Protein AF-A0A536VC78-F1 (afdb_monomer)

Secondary structure (DSSP, 8-state):
-PPP--PPPHHHHHHHHHHHHHHHHHHHHHHHHHHHHHHHHHHHHHHHHHHHHHHHHHHHHSS--

Solvent-accessible surface area (backbone atoms only — not comparable to full-atom values): 3855 Å² total; per-residue (Å²): 133,84,80,77,82,82,73,86,53,72,67,61,51,52,52,53,51,51,53,51,50,58,50,48,69,55,49,52,58,53,51,51,53,50,53,51,50,53,54,49,53,52,51,50,52,55,49,51,54,52,51,49,54,48,52,53,42,25,73,74,66,79,42,78,126

Foldseek 3Di:
DDPPPDDDDPVVVVVVVVVVVVCCVPVVVVVVVVVVVVVVVVVVVVVVVVVVVQVVVCVVPVDGD

Radius of gyration: 27.86 Å; Cα contacts (8 Å, |Δi|>4): 10; chains: 1; bounding box: 74×15×60 Å

pLDDT: mean 90.87, std 9.44, range [54.34, 97.75]

Sequence (65 aa):
MKRLQQGFTLIELMIVVAIVGILAAIALPAYQDYVIRSKMS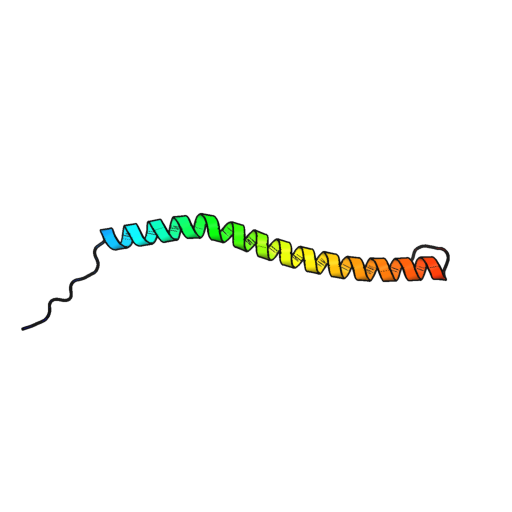EAIAAIAACKTSVAEYSSSHTAYP

Mean predicted aligned error: 8.08 Å

Structure (mmCIF, N/CA/C/O backbone):
data_AF-A0A536VC78-F1
#
_entry.id   AF-A0A536VC78-F1
#
loop_
_atom_site.group_PDB
_atom_site.id
_atom_site.type_symbol
_atom_site.label_atom_id
_atom_site.label_alt_id
_atom_site.label_comp_id
_atom_site.label_asym_id
_atom_site.label_entity_id
_atom_site.label_seq_id
_atom_site.pdbx_PDB_ins_code
_atom_site.Cartn_x
_atom_site.Cartn_y
_atom_site.Cartn_z
_atom_site.occupancy
_atom_site.B_iso_or_equiv
_atom_site.auth_seq_id
_atom_site.auth_comp_id
_atom_site.auth_asym_id
_atom_site.auth_atom_id
_atom_site.pdbx_PDB_model_num
ATOM 1 N N . MET A 1 1 ? -45.495 -10.088 22.315 1.00 54.34 1 MET A N 1
ATOM 2 C CA . MET A 1 1 ? -44.239 -9.663 22.975 1.00 54.34 1 MET A CA 1
ATOM 3 C C . MET A 1 1 ? -43.386 -8.913 21.960 1.00 54.34 1 MET A C 1
ATOM 5 O O . MET A 1 1 ? -43.019 -9.503 20.952 1.00 54.34 1 MET A O 1
ATOM 9 N N . LYS A 1 2 ? -43.139 -7.612 22.159 1.00 61.59 2 LYS 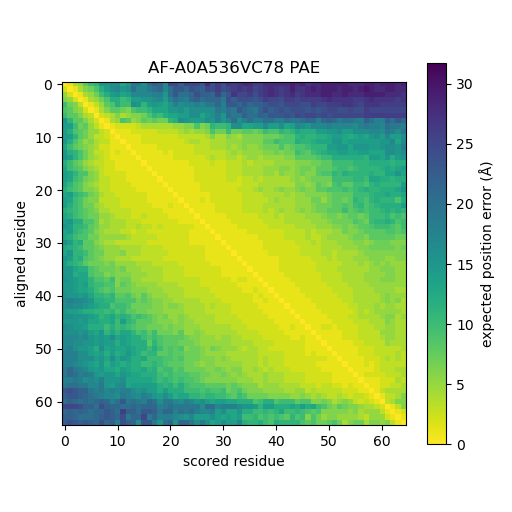A N 1
ATOM 10 C CA . LYS A 1 2 ? -42.216 -6.837 21.310 1.00 61.59 2 LYS A CA 1
ATOM 11 C C . LYS A 1 2 ? -40.791 -7.300 21.621 1.00 61.59 2 LYS A C 1
ATOM 13 O O . LYS A 1 2 ? -40.376 -7.216 22.772 1.00 61.59 2 LYS A O 1
ATOM 18 N N . ARG A 1 3 ? -40.061 -7.805 20.623 1.00 70.12 3 ARG A N 1
ATOM 19 C CA . ARG A 1 3 ? -38.619 -8.049 20.760 1.00 70.12 3 ARG A CA 1
ATOM 20 C C . ARG A 1 3 ? -37.944 -6.689 20.939 1.00 70.12 3 ARG A C 1
ATOM 22 O O . ARG A 1 3 ? -38.052 -5.851 20.048 1.00 70.12 3 ARG A O 1
ATOM 29 N N . LEU A 1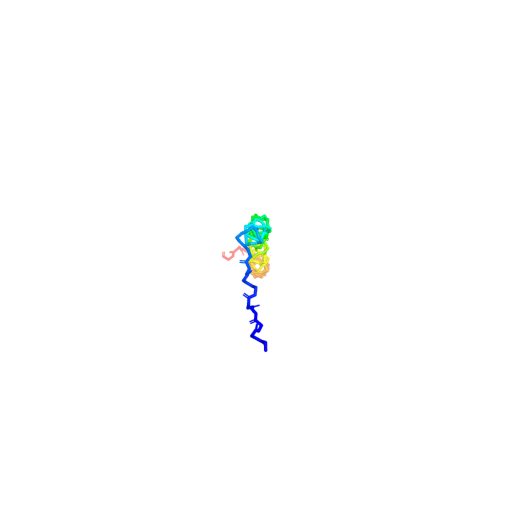 4 ? -37.307 -6.448 22.084 1.00 69.94 4 LEU A N 1
ATOM 30 C CA . LEU A 1 4 ? -36.426 -5.293 22.229 1.00 69.94 4 LEU A CA 1
ATOM 31 C C . LEU A 1 4 ? -35.225 -5.517 21.305 1.00 69.94 4 LEU A C 1
ATOM 33 O O . LEU A 1 4 ? -34.537 -6.529 21.431 1.00 69.94 4 LEU A O 1
ATOM 37 N N . GLN A 1 5 ? -34.997 -4.607 20.358 1.00 72.56 5 GLN A N 1
ATOM 38 C CA . GLN A 1 5 ? -33.742 -4.574 19.612 1.00 72.56 5 GLN A CA 1
ATOM 39 C C . GLN A 1 5 ? -32.622 -4.255 20.606 1.00 72.56 5 GLN A C 1
ATOM 41 O O . GLN A 1 5 ? -32.564 -3.152 21.147 1.00 72.56 5 GLN A O 1
ATOM 46 N N . GLN A 1 6 ? -31.761 -5.234 20.876 1.00 75.19 6 GLN A N 1
ATOM 47 C CA . GLN A 1 6 ? -30.512 -5.009 21.594 1.00 75.19 6 GLN A CA 1
ATOM 48 C C . GLN A 1 6 ? -29.558 -4.307 20.623 1.00 75.19 6 GLN A C 1
ATOM 50 O O . GLN A 1 6 ? -29.143 -4.890 19.623 1.00 75.19 6 GLN A O 1
ATOM 55 N N . GLY A 1 7 ? -29.308 -3.020 20.863 1.00 77.12 7 GLY A N 1
ATOM 56 C CA . GLY A 1 7 ? -28.317 -2.253 20.116 1.00 77.12 7 GLY A CA 1
ATOM 57 C C . GLY A 1 7 ? -26.895 -2.701 20.453 1.00 77.12 7 GLY A C 1
ATOM 58 O O . GLY A 1 7 ? -26.644 -3.247 21.526 1.00 77.12 7 GLY A O 1
ATOM 59 N N . PHE A 1 8 ? -25.976 -2.449 19.526 1.00 78.81 8 PHE A N 1
ATOM 60 C CA . PHE A 1 8 ? -24.544 -2.673 19.701 1.00 78.81 8 PHE A CA 1
ATOM 61 C C . PHE A 1 8 ? -23.970 -1.740 20.774 1.00 78.81 8 PHE A C 1
ATOM 63 O O . PHE A 1 8 ? -24.371 -0.576 20.871 1.00 78.81 8 PHE A O 1
ATOM 70 N N . THR A 1 9 ? -23.037 -2.233 21.585 1.00 91.00 9 THR A N 1
ATOM 71 C CA . THR A 1 9 ? -22.406 -1.437 22.641 1.00 91.00 9 THR A CA 1
ATOM 72 C C . THR A 1 9 ? -21.268 -0.586 22.082 1.00 91.00 9 THR A C 1
ATOM 74 O O . THR A 1 9 ? -20.585 -0.950 21.125 1.00 91.00 9 THR A O 1
ATOM 77 N N . LEU A 1 10 ? -21.005 0.558 22.720 1.00 91.38 10 LEU A N 1
ATOM 78 C CA . LEU A 1 10 ? -19.845 1.384 22.371 1.00 91.38 10 LEU A CA 1
ATOM 79 C C . LEU A 1 10 ? -18.524 0.628 22.569 1.00 91.38 10 LEU A C 1
ATOM 81 O O . LEU A 1 10 ? -17.582 0.837 21.813 1.00 91.38 10 LEU A O 1
ATOM 85 N N . ILE A 1 11 ? -18.472 -0.277 23.549 1.00 93.19 11 ILE A N 1
ATOM 86 C CA . ILE A 1 11 ? -17.284 -1.085 23.846 1.00 93.19 11 ILE A CA 1
ATOM 87 C C . ILE A 1 11 ? -16.965 -2.017 22.678 1.00 93.19 11 ILE A C 1
ATOM 89 O O . ILE A 1 11 ? -15.816 -2.072 22.242 1.00 9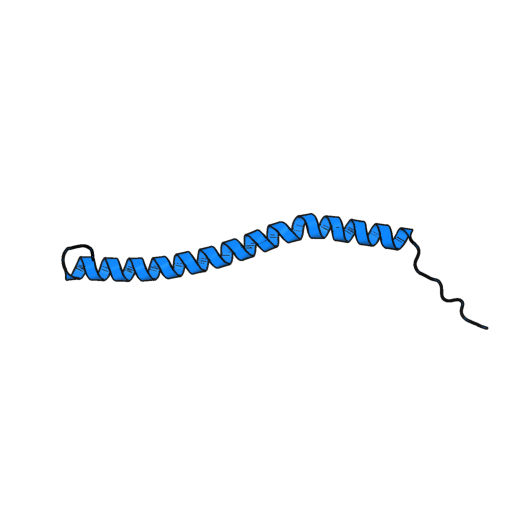3.19 11 ILE A O 1
ATOM 93 N N . GLU A 1 12 ? -17.968 -2.706 22.131 1.00 92.81 12 GLU A N 1
ATOM 94 C CA . GLU A 1 12 ? -17.757 -3.565 20.966 1.00 92.81 12 GLU A CA 1
ATOM 95 C C . GLU A 1 12 ? -17.250 -2.748 19.767 1.00 92.81 12 GLU A C 1
ATOM 97 O O . GLU A 1 12 ? -16.329 -3.178 19.072 1.00 92.81 12 GLU A O 1
ATOM 102 N N . LEU A 1 13 ? -17.766 -1.531 19.568 1.00 92.62 13 LEU A N 1
ATOM 103 C CA . LEU A 1 13 ? -17.332 -0.660 18.472 1.00 92.62 13 LEU A CA 1
ATOM 104 C C . LEU A 1 13 ? -15.880 -0.208 18.632 1.00 92.62 13 LEU A C 1
ATOM 106 O O . LEU A 1 13 ? -15.116 -0.235 17.669 1.00 92.62 13 LEU A O 1
ATOM 110 N N . MET A 1 14 ? -15.474 0.148 19.849 1.00 95.00 14 MET A N 1
ATOM 111 C CA . MET A 1 14 ? -14.098 0.553 20.134 1.00 95.00 14 MET A CA 1
ATOM 112 C C . MET A 1 14 ? -13.094 -0.578 19.889 1.00 95.00 14 MET A C 1
ATOM 114 O O . MET A 1 14 ? -12.023 -0.325 19.338 1.00 95.00 14 MET A O 1
ATOM 118 N N . ILE A 1 15 ? -13.442 -1.823 20.232 1.00 96.19 15 ILE A N 1
ATOM 119 C CA . ILE A 1 15 ? -12.576 -2.985 19.981 1.00 96.19 15 ILE A CA 1
ATOM 120 C C . ILE A 1 15 ? -12.417 -3.220 18.476 1.00 96.19 15 ILE A C 1
ATOM 122 O O . ILE A 1 15 ? -11.300 -3.417 17.998 1.00 96.19 15 ILE A O 1
ATOM 126 N N . VAL A 1 16 ? -13.512 -3.148 17.714 1.00 96.62 16 VAL A N 1
ATOM 127 C CA . VAL A 1 16 ? -13.466 -3.318 16.254 1.00 96.62 16 VAL A CA 1
ATOM 128 C C . VAL A 1 16 ? -12.574 -2.255 15.612 1.00 96.62 16 VAL A C 1
ATOM 130 O O . VAL A 1 16 ? -11.708 -2.591 14.804 1.00 96.62 16 VAL A O 1
ATOM 133 N N . VAL A 1 17 ? -12.727 -0.987 16.003 1.00 96.69 17 VAL A N 1
ATOM 134 C CA . VAL A 1 17 ? -11.900 0.110 15.475 1.00 96.69 17 VAL A CA 1
ATOM 135 C C . VAL A 1 17 ? -10.424 -0.083 15.832 1.00 96.69 17 VAL A C 1
ATOM 137 O O . VAL A 1 17 ? -9.565 0.133 14.978 1.00 96.69 17 VAL A O 1
ATOM 140 N N . ALA A 1 18 ? -10.114 -0.546 17.047 1.00 96.94 18 ALA A N 1
ATOM 141 C CA . ALA A 1 18 ? -8.739 -0.830 17.455 1.00 96.94 18 ALA A CA 1
ATOM 142 C C . ALA A 1 18 ? -8.094 -1.934 16.596 1.00 96.94 18 ALA A C 1
ATOM 144 O O . ALA A 1 18 ? -6.969 -1.765 16.123 1.00 96.94 18 ALA A O 1
ATOM 145 N N . ILE A 1 19 ? -8.812 -3.032 16.334 1.00 97.56 19 ILE A N 1
ATOM 146 C CA . ILE A 1 19 ? -8.319 -4.134 15.491 1.00 97.56 19 ILE A CA 1
ATOM 147 C C . ILE A 1 19 ? -8.088 -3.652 14.054 1.00 97.56 19 ILE A C 1
ATOM 149 O O . ILE A 1 19 ? -7.017 -3.882 13.492 1.00 97.56 19 ILE A O 1
ATOM 153 N N . VAL A 1 20 ? -9.059 -2.943 13.468 1.00 97.50 20 VAL A N 1
ATOM 154 C CA . VAL A 1 20 ? -8.934 -2.395 12.107 1.00 97.50 20 VAL A CA 1
ATOM 155 C C . VAL A 1 20 ? -7.774 -1.400 12.020 1.00 97.50 20 VAL A C 1
ATOM 157 O O . VAL A 1 20 ? -7.037 -1.425 11.038 1.00 97.50 20 VAL A O 1
ATOM 160 N N . GLY A 1 21 ? -7.559 -0.575 13.048 1.00 97.56 21 GLY A N 1
ATOM 161 C CA . GLY A 1 21 ? -6.439 0.365 13.111 1.00 97.56 21 GLY A CA 1
ATOM 162 C C . GLY A 1 21 ? -5.072 -0.323 13.081 1.00 97.56 21 GLY A C 1
ATOM 163 O O . GLY A 1 21 ? -4.206 0.077 12.303 1.00 97.56 21 GLY A O 1
ATOM 164 N N . ILE A 1 22 ? -4.890 -1.391 13.867 1.00 97.38 22 ILE A N 1
ATOM 165 C CA . ILE A 1 22 ? -3.645 -2.181 13.874 1.00 97.38 22 ILE A CA 1
ATOM 166 C C . ILE A 1 22 ? -3.415 -2.832 12.506 1.00 97.38 22 ILE A C 1
ATOM 168 O O . ILE A 1 22 ? -2.317 -2.748 11.953 1.00 97.38 22 ILE A O 1
ATOM 172 N N . LEU A 1 23 ? -4.454 -3.451 11.936 1.00 97.75 23 LEU A N 1
ATOM 173 C CA . LEU A 1 23 ? -4.367 -4.087 10.622 1.00 97.75 23 LEU A CA 1
ATOM 174 C C . LEU A 1 23 ? -4.033 -3.070 9.525 1.00 97.75 23 LEU A C 1
ATOM 176 O O . LEU A 1 23 ? -3.159 -3.333 8.703 1.00 97.75 23 LEU A O 1
ATOM 180 N N . ALA A 1 24 ? -4.673 -1.899 9.529 1.00 97.19 24 ALA A N 1
ATOM 181 C CA . ALA A 1 24 ? -4.439 -0.847 8.545 1.00 97.19 24 ALA A CA 1
ATOM 182 C C . ALA A 1 24 ? -3.013 -0.281 8.619 1.00 97.19 24 ALA A C 1
ATOM 184 O O . ALA A 1 24 ? -2.398 -0.055 7.577 1.00 97.19 24 ALA A O 1
ATOM 185 N N . ALA A 1 25 ? -2.467 -0.110 9.829 1.00 96.88 25 ALA A N 1
ATOM 186 C CA . ALA A 1 25 ? -1.108 0.388 10.032 1.00 96.88 25 ALA A CA 1
ATOM 187 C C . ALA A 1 25 ? -0.036 -0.522 9.404 1.00 96.88 25 ALA A C 1
ATOM 189 O O . ALA A 1 25 ? 0.987 -0.026 8.942 1.00 96.88 25 ALA A O 1
ATOM 190 N N . ILE A 1 26 ? -0.277 -1.837 9.355 1.00 97.00 26 ILE A N 1
ATOM 191 C CA . ILE A 1 26 ? 0.644 -2.818 8.759 1.00 97.00 26 ILE A CA 1
ATOM 192 C C . ILE A 1 26 ? 0.326 -3.043 7.273 1.00 97.00 26 ILE A C 1
ATOM 194 O O . ILE A 1 26 ? 1.228 -3.108 6.440 1.00 97.00 26 ILE A O 1
ATOM 198 N N . ALA A 1 27 ? -0.955 -3.157 6.922 1.00 96.69 27 ALA A N 1
ATOM 199 C CA . ALA A 1 27 ? -1.382 -3.511 5.572 1.00 96.69 27 ALA A CA 1
ATOM 200 C C . ALA A 1 27 ? -1.133 -2.391 4.555 1.00 96.69 27 ALA A C 1
ATOM 202 O O . ALA A 1 27 ? -0.757 -2.671 3.418 1.00 96.69 27 ALA A O 1
ATOM 203 N N . LEU A 1 28 ? -1.320 -1.128 4.950 1.00 96.12 28 LEU A N 1
ATOM 204 C CA . LEU A 1 28 ? -1.156 0.010 4.048 1.00 96.12 28 LEU A CA 1
ATOM 205 C C . LEU A 1 28 ? 0.283 0.160 3.513 1.00 96.12 28 LEU A C 1
ATOM 207 O O . LEU A 1 28 ? 0.428 0.195 2.289 1.00 96.12 28 LEU A O 1
ATOM 211 N N . PRO A 1 29 ? 1.342 0.206 4.350 1.00 96.50 29 PRO A N 1
ATOM 212 C CA . PRO A 1 29 ? 2.710 0.296 3.840 1.00 96.50 29 PRO A CA 1
ATOM 213 C C . PRO A 1 29 ? 3.096 -0.939 3.017 1.00 96.50 29 PRO A C 1
ATOM 215 O O . PRO A 1 29 ? 3.662 -0.799 1.938 1.00 96.50 29 PRO A O 1
ATOM 218 N N . ALA A 1 30 ? 2.702 -2.143 3.448 1.00 97.31 30 ALA A N 1
ATOM 219 C CA . ALA A 1 30 ? 2.985 -3.370 2.702 1.00 97.31 30 ALA A CA 1
ATOM 220 C C . ALA A 1 30 ? 2.345 -3.371 1.300 1.00 97.31 30 ALA A C 1
ATOM 222 O O . ALA A 1 30 ? 2.969 -3.781 0.320 1.00 97.31 30 ALA A O 1
ATOM 223 N N . TYR A 1 31 ? 1.107 -2.882 1.184 1.00 97.50 31 TYR A N 1
ATOM 224 C CA . TYR A 1 31 ? 0.430 -2.743 -0.103 1.00 97.50 31 TYR A CA 1
ATOM 225 C C . TYR A 1 31 ? 1.103 -1.689 -0.995 1.00 97.50 31 TYR A C 1
ATOM 227 O O . TYR A 1 31 ? 1.279 -1.917 -2.193 1.00 97.50 31 TYR A O 1
ATOM 235 N N . GLN A 1 32 ? 1.522 -0.555 -0.425 1.00 96.56 32 GLN A N 1
ATOM 236 C CA . GLN A 1 32 ? 2.271 0.472 -1.156 1.00 96.56 32 G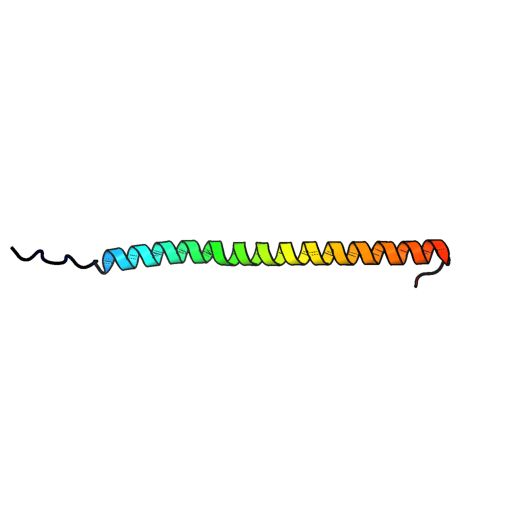LN A CA 1
ATOM 237 C C . GLN A 1 32 ? 3.592 -0.080 -1.704 1.00 96.56 32 GLN A C 1
ATOM 239 O O . GLN A 1 32 ? 3.861 0.070 -2.897 1.00 96.56 32 GLN A O 1
ATOM 244 N N . ASP A 1 33 ? 4.362 -0.789 -0.878 1.00 97.00 33 ASP A N 1
ATOM 245 C CA . ASP A 1 33 ? 5.614 -1.433 -1.285 1.00 97.00 33 ASP A CA 1
ATOM 246 C C . ASP A 1 33 ? 5.395 -2.459 -2.402 1.00 97.00 33 ASP A C 1
ATOM 248 O O . ASP A 1 33 ? 6.172 -2.521 -3.360 1.00 97.00 33 ASP A O 1
ATOM 252 N N . TYR A 1 34 ? 4.316 -3.244 -2.322 1.00 96.62 34 TYR A N 1
ATOM 253 C CA . TYR A 1 34 ? 3.951 -4.199 -3.366 1.00 96.62 34 TYR A CA 1
ATOM 254 C C . TYR A 1 34 ? 3.668 -3.504 -4.704 1.00 96.62 34 TYR A C 1
ATOM 256 O O . TYR A 1 34 ? 4.214 -3.896 -5.739 1.00 96.62 34 TYR A O 1
ATOM 264 N N . VAL A 1 35 ? 2.873 -2.430 -4.691 1.00 97.12 35 VAL A N 1
ATOM 265 C CA . VAL A 1 35 ? 2.562 -1.649 -5.899 1.00 97.12 35 VAL A CA 1
ATOM 266 C C . VAL A 1 35 ? 3.822 -1.010 -6.482 1.00 97.12 35 VAL A C 1
ATOM 268 O O . VAL A 1 35 ? 4.029 -1.058 -7.696 1.00 9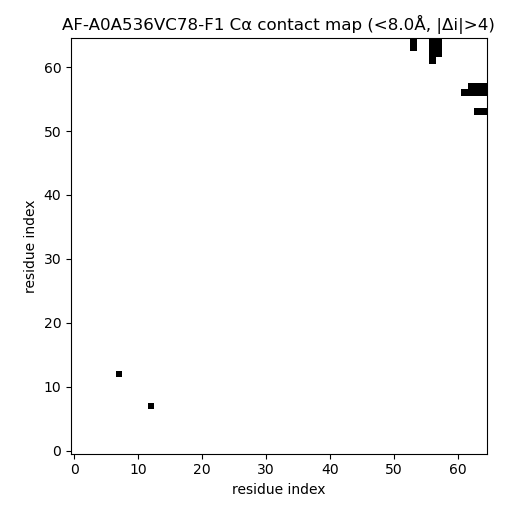7.12 35 VAL A O 1
ATOM 271 N N . ILE A 1 36 ? 4.690 -0.440 -5.642 1.00 96.88 36 ILE A N 1
ATOM 272 C CA . ILE A 1 36 ? 5.960 0.156 -6.082 1.00 96.88 36 ILE A CA 1
ATOM 273 C C . ILE A 1 36 ? 6.848 -0.908 -6.730 1.00 96.88 36 ILE A C 1
ATOM 275 O O . ILE A 1 36 ? 7.379 -0.685 -7.818 1.00 96.88 36 ILE A O 1
ATOM 279 N N . ARG A 1 37 ? 6.973 -2.087 -6.112 1.00 96.12 37 ARG A N 1
ATOM 280 C CA . ARG A 1 37 ? 7.757 -3.200 -6.661 1.00 96.12 37 ARG A CA 1
ATOM 281 C C . ARG A 1 37 ? 7.215 -3.675 -8.004 1.00 96.12 37 ARG A C 1
ATOM 283 O O . ARG A 1 37 ? 8.006 -3.913 -8.914 1.00 96.12 37 ARG A O 1
ATOM 290 N N . SER A 1 38 ? 5.894 -3.777 -8.143 1.00 96.25 38 SER A N 1
ATOM 291 C CA . SER A 1 38 ? 5.256 -4.135 -9.413 1.00 96.25 38 SER A CA 1
ATOM 292 C C . SER A 1 38 ? 5.605 -3.130 -10.513 1.00 96.25 38 SER A C 1
ATOM 294 O O . SER A 1 38 ? 6.045 -3.527 -11.589 1.00 96.25 38 SER A O 1
ATOM 296 N N . LYS 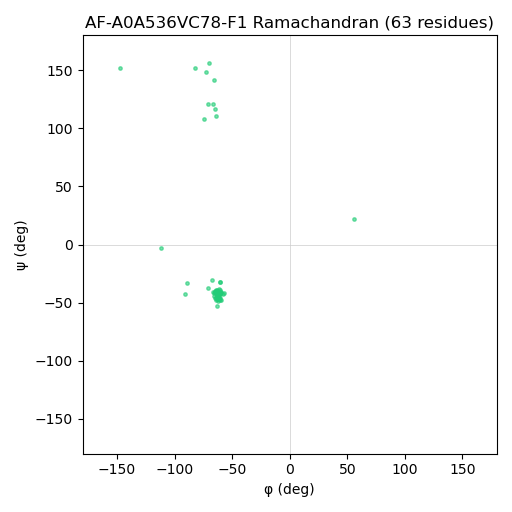A 1 39 ? 5.492 -1.827 -10.225 1.00 96.06 39 LYS A N 1
ATOM 297 C CA . LYS A 1 39 ? 5.850 -0.756 -11.171 1.00 96.06 39 LYS A CA 1
ATOM 298 C C . LYS A 1 39 ? 7.335 -0.761 -11.529 1.00 96.06 39 LYS A C 1
ATOM 300 O O . LYS A 1 39 ? 7.693 -0.564 -12.684 1.00 96.06 39 LYS A O 1
ATOM 305 N N . MET A 1 40 ? 8.210 -1.013 -10.557 1.00 96.25 40 MET A N 1
ATOM 306 C CA . MET A 1 40 ? 9.647 -1.131 -10.812 1.00 96.25 40 MET A CA 1
ATOM 307 C C . MET A 1 40 ? 9.970 -2.334 -11.698 1.00 96.25 40 MET A C 1
ATOM 309 O O . MET A 1 40 ? 10.800 -2.220 -12.592 1.00 96.25 40 MET A O 1
ATOM 313 N N . SER A 1 41 ? 9.299 -3.471 -11.495 1.00 96.06 41 SER A N 1
ATOM 314 C CA . SER A 1 41 ? 9.464 -4.647 -12.356 1.00 96.06 41 SER A CA 1
ATOM 315 C C . SER A 1 41 ? 9.079 -4.349 -13.807 1.00 96.06 41 SER A C 1
ATOM 317 O O . SER A 1 41 ? 9.787 -4.757 -14.725 1.00 96.06 41 SER A O 1
ATOM 319 N N . GLU A 1 42 ? 7.987 -3.613 -14.017 1.00 95.75 42 GLU A N 1
ATOM 320 C CA . GLU A 1 42 ? 7.563 -3.161 -15.345 1.00 95.75 42 GLU A CA 1
ATOM 321 C C . GLU A 1 42 ? 8.592 -2.208 -15.973 1.00 95.75 42 GLU A C 1
ATOM 323 O O . GLU A 1 42 ? 9.009 -2.406 -17.115 1.00 95.75 42 GLU A O 1
ATOM 328 N N . ALA A 1 43 ? 9.081 -1.228 -15.208 1.00 96.00 43 ALA A N 1
ATOM 329 C CA . ALA A 1 43 ? 10.115 -0.305 -15.671 1.00 96.00 43 ALA A CA 1
ATOM 330 C C . ALA A 1 43 ? 11.415 -1.034 -16.052 1.00 96.00 43 ALA A C 1
ATOM 332 O O . ALA A 1 43 ? 12.007 -0.742 -17.089 1.00 96.00 43 ALA A O 1
ATOM 333 N N . ILE A 1 44 ? 11.843 -2.018 -15.255 1.00 96.56 44 ILE A N 1
ATOM 334 C CA . ILE A 1 44 ? 13.019 -2.844 -15.555 1.00 96.56 44 ILE A CA 1
ATOM 335 C C . ILE A 1 44 ? 12.815 -3.625 -16.856 1.00 96.56 44 ILE A C 1
ATOM 337 O O . ILE A 1 44 ? 13.737 -3.687 -17.667 1.00 96.56 44 ILE A O 1
ATOM 341 N N . ALA A 1 45 ? 11.625 -4.186 -17.091 1.00 95.69 45 ALA A N 1
ATOM 342 C CA . ALA A 1 45 ? 11.320 -4.888 -18.336 1.00 95.69 45 ALA A CA 1
ATOM 343 C C . ALA A 1 45 ? 11.391 -3.951 -19.556 1.00 95.69 45 ALA A C 1
ATOM 345 O O . ALA A 1 45 ? 11.993 -4.303 -20.572 1.00 95.69 45 ALA A O 1
ATOM 346 N N . ALA A 1 46 ? 10.857 -2.732 -19.439 1.00 95.12 46 ALA A N 1
ATOM 347 C CA . ALA A 1 46 ? 10.950 -1.720 -20.491 1.00 95.12 46 ALA A CA 1
ATOM 348 C C . ALA A 1 46 ? 12.407 -1.298 -20.766 1.00 95.12 46 ALA A C 1
ATOM 350 O O . ALA A 1 46 ? 12.833 -1.215 -21.920 1.00 95.12 46 ALA A O 1
ATOM 351 N N . ILE A 1 47 ? 13.205 -1.090 -19.713 1.00 95.25 47 ILE A N 1
ATOM 352 C CA . ILE A 1 47 ? 14.636 -0.773 -19.834 1.00 95.25 47 ILE A CA 1
ATOM 353 C C . ILE A 1 47 ? 15.399 -1.935 -20.477 1.00 95.25 47 ILE A C 1
ATOM 355 O O . ILE A 1 47 ? 16.274 -1.701 -21.307 1.00 95.25 47 ILE A O 1
ATOM 359 N N . ALA A 1 48 ? 15.075 -3.182 -20.128 1.00 95.44 48 ALA A N 1
ATOM 360 C CA . ALA A 1 48 ? 15.707 -4.358 -20.718 1.00 95.44 48 ALA A CA 1
ATOM 361 C C . ALA A 1 48 ? 15.472 -4.427 -22.234 1.00 95.44 48 ALA A C 1
ATOM 363 O O . ALA A 1 48 ? 16.414 -4.699 -22.975 1.00 95.44 48 ALA A O 1
ATOM 364 N N . ALA A 1 49 ? 14.262 -4.105 -22.701 1.00 93.69 49 ALA A N 1
ATOM 365 C CA . ALA A 1 49 ? 13.969 -4.010 -24.130 1.00 93.69 49 ALA A CA 1
ATOM 366 C C . ALA A 1 49 ? 14.818 -2.925 -24.817 1.00 93.69 49 ALA A C 1
ATOM 368 O O . ALA A 1 49 ? 15.459 -3.194 -25.831 1.00 93.69 49 ALA A O 1
ATOM 369 N N . CYS A 1 50 ? 14.902 -1.731 -24.221 1.00 93.00 50 CYS A N 1
ATOM 370 C CA . CYS A 1 50 ? 15.740 -0.643 -24.734 1.00 93.00 50 CYS A CA 1
ATOM 371 C C . CYS A 1 50 ? 17.229 -1.031 -24.782 1.00 93.00 50 CYS A C 1
ATOM 373 O O . CYS A 1 50 ? 17.907 -0.795 -25.782 1.00 93.00 50 CYS A O 1
ATOM 375 N N . LYS A 1 51 ? 17.734 -1.694 -23.734 1.00 92.62 51 LYS A N 1
ATOM 376 C CA . LYS A 1 51 ? 19.113 -2.197 -23.677 1.00 92.62 51 LYS A CA 1
ATOM 377 C C . LYS A 1 51 ? 19.416 -3.133 -24.848 1.00 92.62 51 LYS A C 1
ATOM 379 O O . LYS A 1 51 ? 20.496 -3.030 -25.425 1.00 92.62 51 LYS A O 1
ATOM 384 N N . THR A 1 52 ? 18.485 -4.018 -25.200 1.00 93.88 52 THR A N 1
ATOM 385 C CA . THR A 1 52 ? 18.629 -4.907 -26.361 1.00 93.88 52 THR A CA 1
ATOM 386 C C . THR A 1 52 ? 18.717 -4.110 -27.659 1.00 93.88 52 THR A C 1
ATOM 388 O O . THR A 1 52 ? 19.671 -4.301 -28.406 1.00 93.88 52 THR A O 1
ATOM 391 N N . SER A 1 53 ? 17.817 -3.148 -27.888 1.00 91.19 53 SER A N 1
ATOM 392 C CA . SER A 1 53 ? 17.863 -2.291 -29.084 1.00 91.19 53 SER A CA 1
ATOM 393 C C . SER A 1 53 ? 19.181 -1.518 -29.216 1.00 91.19 53 SER A C 1
ATOM 395 O O . SER A 1 53 ? 19.760 -1.446 -30.298 1.00 91.19 53 SER A O 1
ATOM 397 N N . VAL A 1 54 ? 19.696 -0.968 -28.112 1.00 92.75 54 VAL A N 1
ATOM 398 C CA . VAL A 1 54 ? 20.992 -0.267 -28.099 1.00 92.75 54 VAL A CA 1
ATOM 399 C C . VAL A 1 54 ? 22.147 -1.226 -28.406 1.00 92.75 54 VAL A C 1
ATOM 401 O O . VAL A 1 54 ? 23.060 -0.872 -29.152 1.00 92.75 54 VAL A O 1
ATOM 404 N N . ALA A 1 55 ? 22.115 -2.446 -27.860 1.00 91.00 55 ALA A N 1
ATOM 405 C CA . ALA A 1 55 ? 23.134 -3.459 -28.125 1.00 91.00 55 ALA A CA 1
ATOM 406 C C . ALA A 1 55 ? 23.136 -3.906 -29.597 1.00 91.00 55 ALA A C 1
ATOM 408 O O . ALA A 1 55 ? 24.203 -4.036 -30.196 1.00 91.00 55 ALA A O 1
ATOM 409 N N . GLU A 1 56 ? 21.959 -4.082 -30.200 1.00 90.88 56 GLU A N 1
ATOM 410 C CA . GLU A 1 56 ? 21.807 -4.397 -31.626 1.00 90.88 56 GLU A CA 1
ATOM 411 C C . GLU A 1 56 ? 22.342 -3.271 -32.521 1.00 90.88 56 GLU A C 1
ATOM 413 O O . GLU A 1 56 ? 23.063 -3.529 -33.491 1.00 90.88 56 GLU A O 1
ATOM 418 N N . TYR A 1 57 ? 22.058 -2.011 -32.175 1.00 90.44 57 TYR A N 1
ATOM 419 C CA . TYR A 1 57 ? 22.604 -0.861 -32.896 1.00 90.44 57 TYR A CA 1
ATOM 420 C C . TYR A 1 57 ? 24.135 -0.822 -32.815 1.00 90.44 57 TYR A C 1
ATOM 422 O O . TYR A 1 57 ? 24.814 -0.704 -33.836 1.00 90.44 57 TYR A O 1
ATOM 430 N N . SER A 1 58 ? 24.690 -1.008 -31.614 1.00 92.19 58 SER A N 1
ATOM 431 C CA . SER A 1 58 ? 26.139 -1.047 -31.405 1.00 92.19 58 SER A CA 1
ATOM 432 C C . SER A 1 58 ? 26.812 -2.178 -32.185 1.00 92.19 58 SER A C 1
ATOM 434 O O . SER A 1 58 ? 27.850 -1.959 -32.810 1.00 92.19 58 SER A O 1
ATOM 436 N N . SER A 1 59 ? 26.190 -3.360 -32.228 1.00 90.50 59 SER A N 1
ATOM 437 C CA . SER A 1 59 ? 26.696 -4.501 -32.994 1.00 90.50 59 SER A CA 1
ATOM 438 C C . SER A 1 59 ? 26.658 -4.286 -34.509 1.00 90.50 59 SER A C 1
ATOM 440 O O . SER A 1 59 ? 27.473 -4.875 -35.214 1.00 90.50 59 SER A O 1
ATOM 442 N N . SER A 1 60 ? 25.707 -3.501 -35.020 1.00 91.50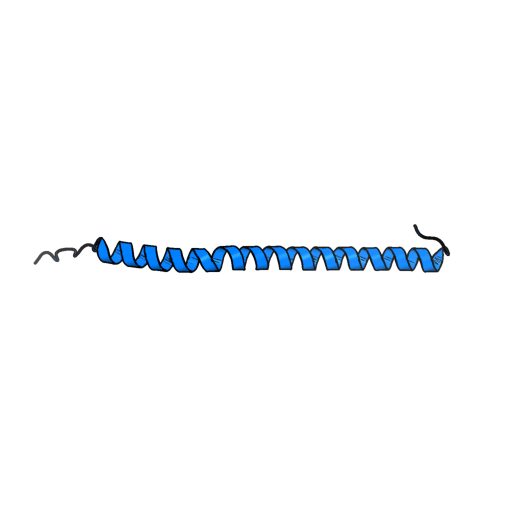 60 SER A N 1
ATOM 443 C CA . SER A 1 60 ? 25.535 -3.271 -36.461 1.00 91.50 60 SER A CA 1
ATOM 444 C C . SER A 1 60 ? 26.345 -2.084 -36.986 1.00 91.50 60 SER A C 1
ATOM 446 O O . SER A 1 60 ? 26.815 -2.132 -38.119 1.00 91.50 60 SER A O 1
ATOM 448 N N . HIS A 1 61 ? 26.541 -1.040 -36.175 1.00 86.44 61 HIS A N 1
ATOM 449 C CA . HIS A 1 61 ? 27.178 0.212 -36.603 1.00 86.44 61 HIS A CA 1
ATOM 450 C C . HIS A 1 61 ? 28.553 0.457 -35.961 1.00 86.44 61 HIS A C 1
ATOM 452 O O . HIS A 1 61 ? 29.226 1.425 -36.309 1.00 86.44 61 HIS A O 1
ATOM 458 N N . THR A 1 62 ? 29.018 -0.418 -35.058 1.00 83.94 62 THR A N 1
ATOM 459 C CA . THR A 1 62 ? 30.288 -0.262 -34.307 1.00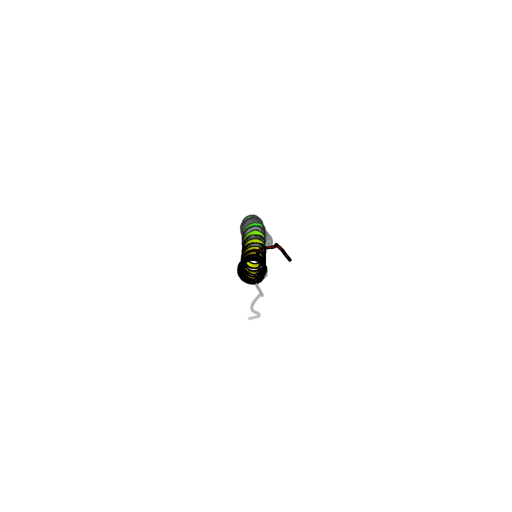 83.94 62 THR A CA 1
ATOM 460 C C . THR A 1 62 ? 30.374 1.058 -33.522 1.00 83.94 62 THR A C 1
ATOM 462 O O . THR A 1 62 ? 31.455 1.535 -33.185 1.00 83.94 62 THR A O 1
ATOM 465 N N . ALA A 1 63 ? 29.220 1.660 -33.232 1.00 80.12 63 ALA A N 1
ATOM 466 C CA . ALA A 1 63 ? 29.049 2.918 -32.518 1.00 80.12 63 ALA A CA 1
ATOM 467 C C . ALA A 1 63 ? 27.738 2.860 -31.723 1.00 80.12 63 ALA A C 1
ATOM 469 O O . ALA A 1 63 ? 26.815 2.145 -32.107 1.00 80.12 63 ALA A O 1
ATOM 470 N N . TYR A 1 64 ? 27.649 3.578 -30.606 1.00 79.94 64 TYR A N 1
ATOM 471 C CA . TYR A 1 64 ? 26.389 3.705 -29.866 1.00 79.94 64 TYR A CA 1
ATOM 472 C C . TYR A 1 64 ? 25.405 4.612 -30.629 1.00 79.94 64 TYR A C 1
ATOM 474 O O . TYR A 1 64 ? 25.875 5.491 -31.360 1.00 79.94 64 TYR A O 1
ATOM 482 N N . PRO A 1 65 ? 24.084 4.372 -30.508 1.00 72.75 65 PRO A N 1
ATOM 483 C CA . PRO A 1 65 ? 23.069 5.230 -31.118 1.00 72.75 65 PRO A CA 1
ATOM 484 C C . PRO A 1 65 ? 23.065 6.638 -30.525 1.00 72.75 65 PRO A C 1
ATOM 486 O O . PRO A 1 65 ? 23.444 6.787 -29.338 1.00 72.75 65 PRO A O 1
#